Protein AF-A0A4R6Y0I7-F1 (afdb_monomer_lite)

Foldseek 3Di:
DVVLVVVLVVLVVQQQVDDDPRHRNCPDPVSVVVSVLSVVVVVLVVVLVVVCVVCVVVVHHSDCVSVVVSVVVVVVVVVVPPDDDPPDPPD

Radius of gyration: 17.29 Å; chains: 1; bounding box: 39×29×50 Å

Structure (mmCIF, N/CA/C/O backbone):
data_AF-A0A4R6Y0I7-F1
#
_entry.id   AF-A0A4R6Y0I7-F1
#
loop_
_atom_site.group_PDB
_atom_site.id
_atom_site.type_symbol
_atom_site.label_atom_id
_atom_site.label_alt_id
_atom_site.label_comp_id
_atom_site.label_asym_id
_atom_site.label_entity_id
_atom_site.label_seq_id
_atom_site.pdbx_PDB_ins_code
_atom_site.Cartn_x
_atom_site.Cartn_y
_atom_site.Cartn_z
_atom_site.occupancy
_atom_site.B_iso_or_equiv
_atom_site.auth_seq_id
_atom_site.auth_comp_id
_atom_site.auth_asym_id
_atom_site.auth_atom_id
_atom_site.pdbx_PDB_model_num
ATOM 1 N N . MET A 1 1 ? 3.308 -5.383 -8.123 1.00 63.44 1 MET A N 1
ATOM 2 C CA . MET A 1 1 ? 2.457 -4.593 -7.198 1.00 63.44 1 MET A CA 1
ATOM 3 C C . MET A 1 1 ? 1.269 -5.369 -6.614 1.00 63.44 1 MET A C 1
ATOM 5 O O . MET A 1 1 ? 0.578 -4.816 -5.777 1.00 63.44 1 MET A O 1
ATOM 9 N N . GLY A 1 2 ? 1.023 -6.641 -6.969 1.00 78.25 2 GLY A N 1
ATOM 10 C CA . GLY A 1 2 ? -0.135 -7.378 -6.427 1.00 78.25 2 GLY A CA 1
ATOM 11 C C . GLY A 1 2 ? -0.075 -7.652 -4.917 1.00 78.25 2 GLY A C 1
ATOM 12 O O . GLY A 1 2 ? -1.104 -7.642 -4.254 1.00 78.25 2 GLY A O 1
ATOM 13 N N . ALA A 1 3 ? 1.127 -7.839 -4.360 1.00 86.69 3 ALA A N 1
ATOM 14 C CA . ALA A 1 3 ? 1.299 -8.056 -2.924 1.00 86.69 3 ALA A CA 1
ATOM 15 C C . ALA A 1 3 ? 0.933 -6.817 -2.086 1.00 86.69 3 ALA A C 1
ATOM 17 O O . ALA A 1 3 ? 0.278 -6.964 -1.065 1.00 86.69 3 ALA A O 1
ATOM 18 N N . ALA A 1 4 ? 1.299 -5.608 -2.531 1.00 86.06 4 ALA A N 1
ATOM 19 C CA . ALA A 1 4 ? 1.000 -4.368 -1.808 1.00 86.06 4 ALA A CA 1
ATOM 20 C C . ALA A 1 4 ? -0.512 -4.105 -1.716 1.00 86.06 4 ALA A C 1
ATOM 22 O O . ALA A 1 4 ? -1.023 -3.846 -0.630 1.00 86.06 4 ALA A O 1
ATOM 23 N N . ASP A 1 5 ? -1.240 -4.265 -2.824 1.00 87.44 5 ASP A N 1
ATOM 24 C CA . ASP A 1 5 ? -2.700 -4.101 -2.827 1.00 87.44 5 ASP A CA 1
ATOM 25 C C . ASP A 1 5 ? -3.394 -5.158 -1.969 1.00 87.44 5 ASP A C 1
ATOM 27 O O . ASP A 1 5 ? -4.324 -4.842 -1.228 1.00 87.44 5 ASP A O 1
ATOM 31 N N . ARG A 1 6 ? -2.919 -6.408 -2.022 1.00 91.69 6 ARG A N 1
ATOM 32 C CA . ARG A 1 6 ? -3.445 -7.480 -1.174 1.00 91.69 6 ARG A CA 1
ATOM 33 C C . ARG A 1 6 ? -3.231 -7.176 0.308 1.00 91.69 6 ARG A C 1
ATOM 35 O O . ARG A 1 6 ? -4.164 -7.321 1.089 1.00 91.69 6 ARG A O 1
ATOM 42 N N . LEU A 1 7 ? -2.039 -6.716 0.684 1.00 90.19 7 LEU A N 1
ATOM 43 C CA . LEU A 1 7 ? -1.735 -6.323 2.060 1.00 90.19 7 LEU A CA 1
ATOM 44 C C . LEU A 1 7 ? -2.602 -5.143 2.516 1.00 90.19 7 LEU A C 1
ATOM 46 O O . LEU A 1 7 ? -3.099 -5.163 3.637 1.00 90.19 7 LEU A O 1
ATOM 50 N N . CYS A 1 8 ? -2.848 -4.152 1.653 1.00 90.00 8 CYS A N 1
ATOM 51 C CA . CYS A 1 8 ? -3.757 -3.047 1.969 1.00 90.00 8 CYS A CA 1
ATOM 52 C C . CYS A 1 8 ? -5.193 -3.543 2.205 1.00 90.00 8 CYS A C 1
ATOM 54 O O . CYS A 1 8 ? -5.836 -3.137 3.170 1.00 90.00 8 CYS A O 1
ATOM 56 N N . GLN A 1 9 ? -5.690 -4.458 1.368 1.00 92.12 9 GLN A N 1
ATOM 57 C CA . GLN A 1 9 ? -7.017 -5.061 1.540 1.00 92.12 9 GLN A CA 1
ATOM 58 C C . GLN A 1 9 ? -7.115 -5.894 2.824 1.00 92.12 9 GLN A C 1
ATOM 60 O O . GLN A 1 9 ? -8.102 -5.793 3.554 1.00 92.12 9 GLN A O 1
ATOM 65 N N . GLU A 1 10 ? -6.089 -6.689 3.130 1.00 94.06 10 GLU A N 1
ATOM 66 C CA . GLU A 1 10 ? -6.014 -7.467 4.368 1.00 94.06 10 GLU A CA 1
ATOM 67 C C . GLU A 1 10 ? -5.955 -6.550 5.600 1.00 94.06 10 GLU A C 1
ATOM 69 O O . GLU A 1 10 ? -6.659 -6.802 6.578 1.00 94.06 10 GLU A O 1
ATOM 74 N N . ALA A 1 11 ? -5.209 -5.443 5.537 1.00 91.88 11 ALA A N 1
ATOM 75 C CA . ALA A 1 11 ? -5.143 -4.449 6.606 1.00 91.88 11 ALA A CA 1
ATOM 76 C C . ALA A 1 11 ? -6.501 -3.773 6.859 1.00 91.88 11 ALA A C 1
ATOM 78 O O . ALA A 1 11 ? -6.913 -3.634 8.012 1.00 91.88 11 ALA A O 1
ATOM 79 N N . VAL A 1 12 ? -7.231 -3.409 5.798 1.00 92.44 12 VAL A N 1
ATOM 80 C CA . VAL A 1 12 ? -8.595 -2.865 5.906 1.00 92.44 12 VAL A CA 1
ATOM 81 C C . VAL A 1 12 ? -9.541 -3.900 6.515 1.00 92.44 12 VAL A C 1
ATOM 83 O O . VAL A 1 12 ? -10.239 -3.597 7.481 1.00 92.44 12 VAL A O 1
ATOM 86 N N . SER A 1 13 ? -9.521 -5.138 6.015 1.00 94.62 13 SER A N 1
ATOM 87 C CA . SER A 1 13 ? -10.343 -6.233 6.546 1.00 94.62 13 SER A CA 1
ATOM 88 C C . SER A 1 13 ? -10.068 -6.482 8.032 1.00 94.62 13 SER A C 1
ATOM 90 O O . SER A 1 13 ? -10.994 -6.608 8.839 1.00 94.62 13 SER A O 1
ATOM 92 N N . PHE A 1 14 ? -8.796 -6.487 8.433 1.00 93.12 14 PHE A N 1
ATOM 93 C CA . PHE A 1 14 ? -8.410 -6.607 9.834 1.00 93.12 14 PHE A CA 1
ATOM 94 C C . PHE A 1 14 ? -8.943 -5.437 10.670 1.00 93.12 14 PHE A C 1
ATOM 96 O O . PHE A 1 14 ? -9.519 -5.655 11.740 1.00 93.12 14 PHE A O 1
ATOM 103 N N . ALA A 1 15 ? -8.811 -4.206 10.169 1.00 91.56 15 ALA A N 1
ATOM 104 C CA . ALA A 1 15 ? -9.263 -3.012 10.869 1.00 91.56 15 ALA A CA 1
ATOM 105 C C . ALA A 1 15 ? -10.785 -2.967 11.078 1.00 91.56 15 ALA A C 1
ATOM 107 O O . ALA A 1 15 ? -11.250 -2.481 12.111 1.00 91.56 15 ALA A O 1
ATOM 108 N N . THR A 1 16 ? -11.561 -3.500 10.133 1.00 91.75 16 THR A N 1
ATOM 109 C CA . THR A 1 16 ? -13.023 -3.584 10.242 1.00 91.75 16 THR A CA 1
ATOM 110 C C . THR A 1 16 ? -13.472 -4.692 11.197 1.00 91.75 16 THR A C 1
ATOM 112 O O . THR A 1 16 ? -14.429 -4.516 11.949 1.00 91.75 16 THR A O 1
ATOM 115 N N . ASN A 1 17 ? -12.778 -5.833 11.206 1.00 92.44 17 ASN A N 1
ATOM 116 C CA . ASN A 1 17 ? -13.172 -6.986 12.019 1.00 92.44 17 ASN A CA 1
ATOM 117 C C . ASN A 1 17 ? -12.725 -6.873 13.485 1.00 92.44 17 ASN A C 1
ATOM 119 O O . ASN A 1 17 ? -13.397 -7.374 14.392 1.00 92.44 17 ASN A O 1
ATOM 123 N N . ARG A 1 18 ? -11.596 -6.208 13.754 1.00 92.00 18 ARG A N 1
ATOM 124 C CA . ARG A 1 18 ? -11.057 -6.064 15.110 1.00 92.00 18 ARG A CA 1
ATOM 125 C C . ARG A 1 18 ? -11.790 -4.960 15.876 1.00 92.00 18 ARG A C 1
ATOM 127 O O . ARG A 1 18 ? -11.719 -3.790 15.518 1.00 92.00 18 ARG A O 1
ATOM 134 N N . LYS A 1 19 ? -12.425 -5.324 16.996 1.00 90.06 19 LYS A N 1
ATOM 135 C CA . LYS A 1 19 ? -13.083 -4.377 17.917 1.00 90.06 19 LYS A CA 1
ATOM 136 C C . LYS A 1 19 ? -12.231 -4.087 19.151 1.00 90.06 19 LYS A C 1
ATOM 138 O O . LYS A 1 19 ? -11.792 -5.020 19.818 1.00 90.06 19 LYS A O 1
ATOM 143 N N . GLN A 1 20 ? -12.029 -2.817 19.481 1.00 87.56 20 GLN A N 1
ATOM 144 C CA . GLN A 1 20 ? -11.318 -2.355 20.673 1.00 87.56 20 GLN A CA 1
ATOM 145 C C . GLN A 1 20 ? -11.949 -1.042 21.155 1.00 87.56 20 GLN A C 1
ATOM 147 O O . GLN A 1 20 ? -12.509 -0.298 20.359 1.00 87.56 20 GLN A O 1
ATOM 152 N N . PHE A 1 21 ? -11.924 -0.764 22.462 1.00 85.94 21 PHE A N 1
ATOM 153 C CA . PHE A 1 21 ? -12.574 0.436 23.023 1.00 85.94 21 PHE A CA 1
ATOM 154 C C . PHE A 1 21 ? -14.066 0.565 22.646 1.00 85.94 21 PHE A C 1
ATOM 156 O O . PHE A 1 21 ? -14.574 1.660 22.422 1.00 85.94 21 PHE A O 1
ATOM 163 N N . GLY A 1 22 ? -14.760 -0.575 22.541 1.00 89.12 22 GLY A N 1
ATOM 164 C CA . GLY A 1 22 ? -16.191 -0.638 22.227 1.00 89.12 22 GLY A CA 1
ATOM 165 C C . GLY A 1 22 ? -16.558 -0.489 20.746 1.00 89.12 22 GLY A C 1
ATOM 166 O O . GLY A 1 22 ? -17.734 -0.622 20.424 1.00 89.12 22 GLY A O 1
ATOM 167 N N . LYS A 1 23 ? -15.594 -0.275 19.838 1.00 88.56 23 LYS A N 1
ATOM 168 C CA . LYS A 1 23 ? -15.850 -0.075 18.400 1.00 88.56 23 LYS A CA 1
ATOM 169 C C . LYS A 1 23 ? -14.797 -0.734 17.496 1.00 88.56 23 LYS A C 1
ATOM 171 O O . LYS A 1 23 ? -13.737 -1.128 17.982 1.00 88.56 23 LYS A O 1
ATOM 176 N N . PRO A 1 24 ? -15.069 -0.936 16.198 1.00 92.12 24 PRO A N 1
ATOM 177 C CA . PRO A 1 24 ? -14.056 -1.331 15.223 1.00 92.12 24 PRO A CA 1
ATOM 178 C C . PRO A 1 24 ? -12.862 -0.374 15.212 1.00 92.12 24 PRO A C 1
ATOM 180 O O . PRO A 1 24 ? -13.031 0.845 15.297 1.00 92.12 24 PRO A O 1
ATOM 183 N N . ILE A 1 25 ? -11.647 -0.907 15.064 1.00 91.81 25 ILE A N 1
ATOM 184 C CA . ILE A 1 25 ? -10.449 -0.058 15.050 1.00 91.81 25 ILE A CA 1
ATOM 185 C C . ILE A 1 25 ? -10.374 0.834 13.801 1.00 91.81 25 ILE A C 1
ATOM 187 O O . ILE A 1 25 ? -9.722 1.876 13.832 1.00 91.81 25 ILE A O 1
ATOM 191 N N . SER A 1 26 ? -11.107 0.480 12.740 1.00 89.81 26 SER A N 1
ATOM 192 C CA . SER A 1 26 ? -11.296 1.301 11.539 1.00 89.81 26 SER A CA 1
ATOM 193 C C . SER A 1 26 ? -11.988 2.647 11.795 1.00 89.81 26 SER A C 1
ATOM 195 O O . SER A 1 26 ? -11.954 3.512 10.927 1.00 89.81 26 SER A O 1
ATOM 197 N N . GLU A 1 27 ? -12.619 2.854 12.955 1.00 89.25 27 GLU A N 1
ATOM 198 C CA . GLU A 1 27 ? -13.266 4.125 13.323 1.00 89.25 27 GLU A CA 1
ATOM 199 C C . GLU A 1 27 ? -12.333 5.103 14.057 1.00 89.25 27 GLU A C 1
ATOM 201 O O . GLU A 1 27 ? -12.740 6.203 14.443 1.00 89.25 27 GLU A O 1
ATOM 206 N N . HIS A 1 28 ? -11.085 4.712 14.317 1.00 91.31 28 HIS A N 1
ATOM 207 C CA . HIS A 1 28 ? -10.095 5.612 14.898 1.00 91.31 28 HIS A CA 1
ATOM 208 C C . HIS A 1 28 ? -9.408 6.420 13.792 1.00 91.31 28 HIS A C 1
ATOM 210 O O . HIS A 1 28 ? -8.824 5.850 12.875 1.00 91.31 28 HIS A O 1
ATOM 216 N N . GLN A 1 29 ? -9.417 7.751 13.920 1.00 90.38 29 GLN A N 1
ATOM 217 C CA . GLN A 1 29 ? -8.861 8.686 12.928 1.00 90.38 29 GLN A CA 1
ATOM 218 C C . GLN A 1 29 ? -7.405 8.377 12.549 1.00 90.38 29 GLN A C 1
ATOM 220 O O . GLN A 1 29 ? -7.041 8.430 11.381 1.00 90.38 29 GLN A O 1
ATOM 225 N N . LEU A 1 30 ? -6.579 7.978 13.522 1.00 90.75 30 LEU A N 1
ATOM 226 C CA . LEU A 1 30 ? -5.183 7.610 13.268 1.00 90.75 30 LEU A CA 1
ATOM 227 C C . LEU A 1 30 ? -5.061 6.346 12.405 1.00 90.75 30 LEU A C 1
ATOM 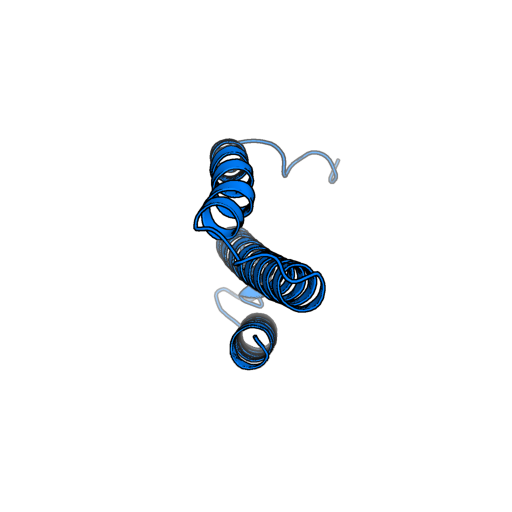229 O O . LEU A 1 30 ? -4.204 6.285 11.533 1.00 90.75 30 LEU A O 1
ATOM 233 N N . ILE A 1 31 ? -5.943 5.363 12.602 1.00 89.19 31 ILE A N 1
ATOM 234 C CA . ILE A 1 31 ? -5.964 4.139 11.790 1.00 89.19 31 ILE A CA 1
ATOM 235 C C . ILE A 1 31 ? -6.440 4.454 10.371 1.00 89.19 31 ILE A C 1
ATOM 237 O O . ILE A 1 31 ? -5.863 3.957 9.409 1.00 89.19 31 ILE A O 1
ATOM 241 N N . GLN A 1 32 ? -7.447 5.319 10.228 1.00 90.38 32 GLN A N 1
ATOM 242 C CA . GLN A 1 32 ? -7.920 5.776 8.920 1.00 90.38 32 GLN A CA 1
ATOM 243 C C . GLN A 1 32 ? -6.822 6.508 8.146 1.00 90.38 32 GLN A C 1
ATOM 245 O O . GLN A 1 32 ? -6.614 6.202 6.976 1.00 90.38 32 GLN A O 1
ATOM 250 N N . ALA A 1 33 ? -6.085 7.407 8.805 1.00 91.00 33 ALA A N 1
ATOM 251 C CA . ALA A 1 33 ? -4.953 8.107 8.203 1.00 91.00 33 ALA A CA 1
ATOM 252 C C . ALA A 1 33 ? -3.866 7.127 7.735 1.00 91.00 33 ALA A C 1
ATOM 254 O O . ALA A 1 33 ? -3.459 7.166 6.579 1.00 91.00 33 ALA A O 1
ATOM 255 N N . MET A 1 34 ? -3.470 6.174 8.584 1.00 90.81 34 MET A N 1
ATOM 256 C CA . MET A 1 34 ? -2.461 5.170 8.225 1.00 90.81 34 MET A CA 1
ATOM 257 C C . MET A 1 34 ? -2.887 4.285 7.042 1.00 90.81 34 MET A C 1
ATOM 259 O O . MET A 1 34 ? -2.070 3.977 6.172 1.00 90.81 34 MET A O 1
ATOM 263 N N . LEU A 1 35 ? -4.157 3.864 6.997 1.00 89.75 35 LEU A N 1
ATOM 264 C CA . LEU A 1 35 ? -4.696 3.070 5.888 1.00 89.75 35 LEU A CA 1
ATOM 265 C C . LEU A 1 35 ? -4.790 3.893 4.595 1.00 89.75 35 LEU A C 1
ATOM 267 O O . LEU A 1 35 ? -4.482 3.372 3.523 1.00 89.75 35 LEU A O 1
ATOM 271 N N . ALA A 1 36 ? -5.182 5.166 4.693 1.00 88.50 36 ALA A N 1
ATOM 272 C CA . ALA A 1 36 ? -5.243 6.082 3.557 1.00 88.50 36 ALA A CA 1
ATOM 273 C C . ALA A 1 36 ? -3.851 6.339 2.961 1.00 88.50 36 ALA A C 1
ATOM 275 O O . ALA A 1 36 ? -3.684 6.266 1.742 1.00 88.50 36 ALA A O 1
ATOM 276 N N . ASP A 1 37 ? -2.848 6.559 3.811 1.00 87.31 37 ASP A N 1
ATOM 277 C CA . ASP A 1 37 ? -1.458 6.734 3.391 1.00 87.31 37 ASP A CA 1
ATOM 278 C C . ASP A 1 37 ? -0.938 5.464 2.702 1.00 87.31 37 ASP A C 1
ATOM 280 O O . ASP A 1 37 ? -0.448 5.524 1.574 1.00 87.31 37 ASP A O 1
ATOM 284 N N . SER A 1 38 ? -1.162 4.294 3.309 1.00 88.81 38 SER A N 1
ATOM 285 C CA . SER A 1 38 ? -0.740 3.002 2.743 1.00 88.81 38 SER A CA 1
ATOM 286 C C . SER A 1 38 ? -1.364 2.731 1.366 1.00 88.81 38 SER A C 1
ATOM 288 O O . SER A 1 38 ? -0.677 2.306 0.435 1.00 88.81 38 SER A O 1
ATOM 290 N N . GLY A 1 39 ? -2.664 3.006 1.205 1.00 89.56 39 GLY A N 1
ATOM 291 C CA . GLY A 1 39 ? -3.347 2.865 -0.085 1.00 89.56 39 GLY A CA 1
ATOM 292 C C . GLY A 1 39 ? -2.828 3.847 -1.139 1.00 89.56 39 GLY A C 1
ATOM 293 O O . GLY A 1 39 ? -2.668 3.488 -2.308 1.00 89.56 39 GLY A O 1
ATOM 294 N N . THR A 1 40 ? -2.507 5.070 -0.721 1.00 89.31 40 THR A N 1
ATOM 295 C CA . THR A 1 40 ? -1.940 6.101 -1.594 1.00 89.31 40 THR A CA 1
ATOM 296 C C . THR A 1 40 ? -0.548 5.702 -2.092 1.00 89.31 40 THR A C 1
ATOM 298 O O . THR A 1 40 ? -0.265 5.812 -3.288 1.00 89.31 40 THR A O 1
ATOM 301 N N . GLU A 1 41 ? 0.308 5.174 -1.215 1.00 85.25 41 GLU A N 1
ATOM 302 C CA . GLU A 1 41 ? 1.639 4.677 -1.581 1.00 85.25 41 GLU A CA 1
ATOM 303 C C . GLU A 1 41 ? 1.572 3.480 -2.538 1.00 85.25 41 GLU A C 1
ATOM 305 O O . GLU A 1 41 ? 2.319 3.426 -3.521 1.00 85.25 41 GLU A O 1
ATOM 310 N N . ALA A 1 42 ? 0.649 2.541 -2.306 1.00 88.81 42 ALA A N 1
ATOM 311 C CA . ALA A 1 42 ? 0.445 1.396 -3.191 1.00 88.81 42 ALA A CA 1
ATOM 312 C C . ALA A 1 42 ? 0.013 1.833 -4.605 1.00 88.81 42 ALA A C 1
ATOM 314 O O . ALA A 1 42 ? 0.569 1.362 -5.608 1.00 88.81 42 ALA A O 1
ATOM 315 N N . PHE A 1 43 ? -0.918 2.789 -4.694 1.00 87.38 43 PHE A N 1
ATOM 316 C CA . PHE A 1 43 ? -1.349 3.374 -5.964 1.00 87.38 43 PHE A CA 1
ATOM 317 C C . PHE A 1 43 ? -0.202 4.096 -6.682 1.00 87.38 43 PHE A C 1
ATOM 319 O O . PHE A 1 43 ? 0.028 3.867 -7.872 1.00 87.38 43 PHE A O 1
ATOM 326 N N . ALA A 1 44 ? 0.560 4.917 -5.955 1.00 86.19 44 ALA A N 1
ATOM 327 C CA . ALA A 1 44 ? 1.721 5.617 -6.491 1.00 86.19 44 ALA A CA 1
ATOM 328 C C . ALA A 1 44 ? 2.762 4.643 -7.049 1.00 86.19 44 ALA A C 1
ATOM 330 O O . ALA A 1 44 ? 3.234 4.806 -8.176 1.00 86.19 44 ALA A O 1
ATOM 331 N N . GLY A 1 45 ? 3.066 3.589 -6.287 1.00 86.19 45 GLY A N 1
ATOM 332 C CA . GLY A 1 45 ? 3.908 2.479 -6.709 1.00 86.19 45 GLY A CA 1
ATOM 333 C C . GLY A 1 45 ? 3.465 1.914 -8.055 1.00 86.19 45 GLY A C 1
ATOM 334 O O . GLY A 1 45 ? 4.250 1.849 -9.006 1.00 86.19 45 GLY A O 1
ATOM 335 N N . ARG A 1 46 ? 2.193 1.519 -8.148 1.00 87.19 46 ARG A N 1
ATOM 336 C CA . ARG A 1 46 ? 1.605 0.943 -9.362 1.00 87.19 46 ARG A CA 1
ATOM 337 C C . ARG A 1 46 ? 1.717 1.885 -10.558 1.00 87.19 46 ARG A C 1
ATOM 339 O O . ARG A 1 46 ? 2.131 1.431 -11.622 1.00 87.19 46 ARG A O 1
ATOM 346 N N . ALA A 1 47 ? 1.410 3.167 -10.377 1.00 87.25 47 ALA A N 1
ATOM 347 C CA . ALA A 1 47 ? 1.521 4.167 -11.434 1.00 87.25 47 ALA A CA 1
ATOM 348 C C . ALA A 1 47 ? 2.963 4.301 -11.953 1.00 87.25 47 ALA A C 1
ATOM 350 O O . ALA A 1 47 ? 3.181 4.301 -13.161 1.00 87.25 47 ALA A O 1
ATOM 351 N N . MET A 1 48 ? 3.958 4.323 -11.061 1.00 84.62 48 MET A N 1
ATOM 352 C CA . MET A 1 48 ? 5.367 4.410 -11.466 1.00 84.62 48 MET A CA 1
ATOM 353 C C . MET A 1 48 ? 5.844 3.188 -12.250 1.00 84.62 48 MET A C 1
ATOM 355 O O . MET A 1 48 ? 6.615 3.335 -13.193 1.00 84.62 48 MET A O 1
ATOM 359 N N . VAL A 1 49 ? 5.405 1.985 -11.870 1.00 86.44 49 VAL A N 1
ATOM 360 C CA . VAL A 1 49 ? 5.770 0.758 -12.595 1.00 86.44 49 VAL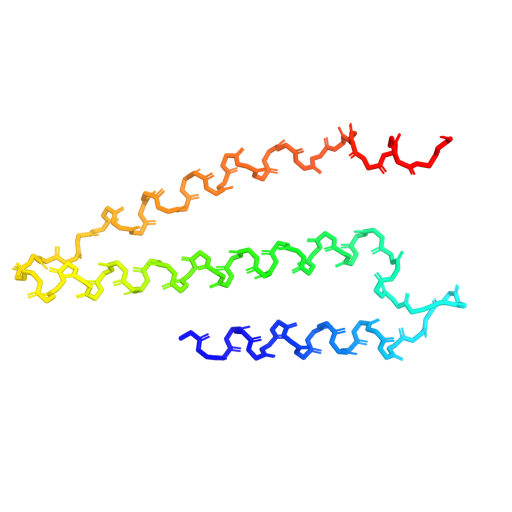 A CA 1
ATOM 361 C C 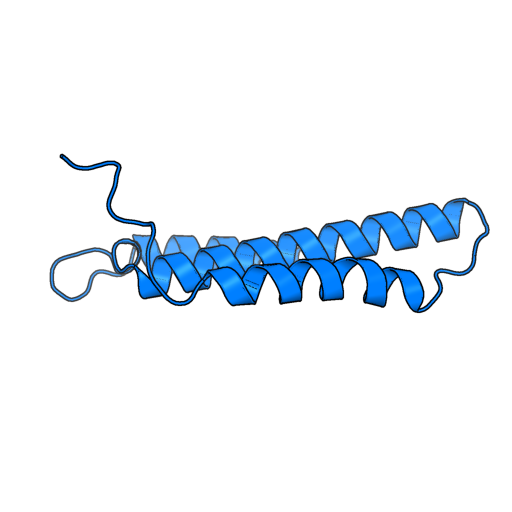. VAL A 1 49 ? 5.150 0.744 -13.988 1.00 86.44 49 VAL A C 1
ATOM 363 O O . VAL A 1 49 ? 5.829 0.378 -14.942 1.00 86.44 49 VAL A O 1
ATOM 366 N N . LEU A 1 50 ? 3.887 1.158 -14.112 1.00 88.25 50 LEU A N 1
ATOM 367 C CA . LEU A 1 50 ? 3.214 1.243 -15.408 1.00 88.25 50 LEU A CA 1
ATOM 368 C C . LEU A 1 50 ? 3.871 2.284 -16.316 1.00 88.25 50 LEU A C 1
ATOM 370 O O . LEU A 1 50 ? 4.107 1.997 -17.484 1.00 88.25 50 LEU A O 1
ATOM 374 N N . GLU A 1 51 ? 4.227 3.451 -15.781 1.00 85.69 51 GLU A N 1
ATOM 375 C CA . GLU A 1 51 ? 4.912 4.472 -16.574 1.00 85.69 51 GLU A CA 1
ATOM 376 C C . GLU A 1 51 ? 6.320 4.024 -16.983 1.00 85.69 51 GLU A C 1
ATOM 378 O O . GLU A 1 51 ? 6.723 4.219 -18.126 1.00 85.69 51 GLU A O 1
ATOM 383 N N . ALA A 1 52 ? 7.056 3.350 -16.094 1.00 84.62 52 ALA A N 1
ATOM 384 C CA . ALA A 1 52 ? 8.354 2.779 -16.443 1.00 84.62 52 ALA A CA 1
ATOM 385 C C . ALA A 1 52 ? 8.244 1.708 -17.543 1.00 84.62 52 ALA A C 1
ATOM 387 O O . ALA A 1 52 ? 9.101 1.665 -18.424 1.00 84.62 52 ALA A O 1
ATOM 388 N N . ALA A 1 53 ? 7.201 0.871 -17.507 1.00 86.88 53 ALA A N 1
ATOM 389 C CA . ALA A 1 53 ? 6.933 -0.116 -18.551 1.00 86.88 53 ALA A CA 1
ATOM 390 C C . ALA A 1 53 ? 6.605 0.562 -19.889 1.00 86.88 53 ALA A C 1
ATOM 392 O O . ALA A 1 53 ? 7.220 0.232 -20.895 1.00 86.88 53 ALA A O 1
ATOM 393 N N . ARG A 1 54 ? 5.737 1.582 -19.882 1.00 86.00 54 ARG A N 1
ATOM 394 C CA . ARG A 1 54 ? 5.397 2.364 -21.080 1.00 86.00 54 ARG A CA 1
ATOM 395 C C . ARG A 1 54 ? 6.632 2.990 -21.726 1.00 86.00 54 ARG A C 1
ATOM 397 O O . ARG A 1 54 ? 6.814 2.895 -22.931 1.00 86.00 54 ARG A O 1
ATOM 404 N N . MET A 1 55 ? 7.506 3.595 -20.921 1.00 84.12 55 MET A N 1
ATOM 405 C CA . MET A 1 55 ? 8.754 4.176 -21.421 1.00 84.12 55 MET A CA 1
ATOM 406 C C . MET A 1 55 ? 9.682 3.124 -22.030 1.00 84.12 55 MET A C 1
ATOM 408 O O . MET A 1 55 ? 10.318 3.397 -23.045 1.00 84.12 55 MET A O 1
ATOM 412 N N . PHE A 1 56 ? 9.760 1.940 -21.417 1.00 83.56 56 PHE A N 1
ATOM 413 C CA . PHE A 1 56 ? 10.547 0.832 -21.946 1.00 83.56 56 PHE A CA 1
ATOM 414 C C . PHE A 1 56 ? 10.005 0.348 -23.297 1.00 83.56 56 PHE A C 1
ATOM 416 O O . PHE A 1 56 ? 10.788 0.162 -24.228 1.00 83.56 56 PHE A O 1
ATOM 423 N N . ASP A 1 57 ? 8.683 0.211 -23.419 1.00 88.12 57 ASP A N 1
ATOM 424 C CA . ASP A 1 57 ? 8.014 -0.175 -24.666 1.00 88.12 57 ASP A CA 1
ATOM 425 C C . ASP A 1 57 ? 8.220 0.872 -25.778 1.00 88.12 57 ASP A C 1
ATOM 427 O O . ASP A 1 57 ? 8.433 0.513 -26.935 1.00 88.12 57 ASP A O 1
ATOM 431 N N . ASP A 1 58 ? 8.269 2.161 -25.421 1.00 88.69 58 ASP A N 1
ATOM 432 C CA . ASP A 1 58 ? 8.594 3.276 -26.326 1.00 88.69 58 ASP A CA 1
ATOM 433 C C . ASP A 1 58 ? 10.097 3.332 -26.710 1.00 88.69 58 ASP A C 1
ATOM 435 O O . ASP A 1 58 ? 10.543 4.248 -27.407 1.00 88.69 58 ASP A O 1
ATOM 439 N N . GLY A 1 59 ? 10.911 2.366 -26.261 1.00 81.75 59 GLY A N 1
ATOM 440 C CA . GLY A 1 59 ? 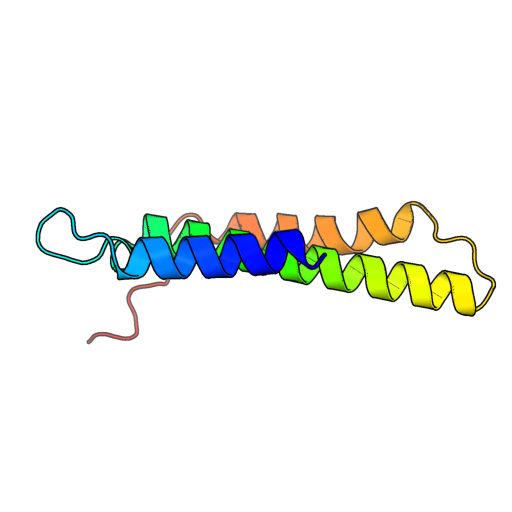12.348 2.277 -26.542 1.00 81.75 59 GLY A CA 1
ATOM 441 C C . GLY A 1 59 ? 13.215 3.230 -25.712 1.00 81.75 59 GLY A C 1
ATOM 442 O O . GLY A 1 59 ? 14.426 3.323 -25.934 1.00 81.75 59 GLY A O 1
ATOM 443 N N . ALA A 1 60 ? 12.627 3.936 -24.744 1.00 75.94 60 ALA A N 1
ATOM 444 C CA . ALA A 1 60 ? 13.347 4.800 -23.822 1.00 75.94 60 ALA A CA 1
ATOM 445 C C . ALA A 1 60 ? 13.857 4.001 -22.614 1.00 75.94 60 ALA A C 1
ATOM 447 O O . ALA A 1 60 ? 13.171 3.152 -22.048 1.00 75.94 60 ALA A O 1
ATOM 448 N N . VAL A 1 61 ? 15.071 4.307 -22.151 1.00 72.44 61 VAL A N 1
ATOM 449 C CA . VAL A 1 61 ? 15.578 3.724 -20.902 1.00 72.44 61 VAL A CA 1
ATOM 450 C C . VAL A 1 61 ? 14.821 4.383 -19.743 1.00 72.44 61 VAL A C 1
ATOM 452 O O . VAL A 1 61 ? 14.903 5.612 -19.619 1.00 72.44 61 VAL A O 1
ATOM 455 N N . PRO A 1 62 ? 14.098 3.635 -18.884 1.00 64.81 62 PRO A N 1
ATOM 456 C CA . PRO A 1 62 ? 13.412 4.218 -17.737 1.00 64.81 62 PRO A CA 1
ATOM 457 C C . PRO A 1 62 ? 14.455 4.845 -16.808 1.00 64.81 62 PRO A C 1
ATOM 459 O O . PRO A 1 62 ? 15.176 4.178 -16.066 1.00 64.81 62 PRO A O 1
ATOM 462 N N . SER A 1 63 ? 14.597 6.163 -16.913 1.00 65.00 63 SER A N 1
ATOM 463 C CA . SER A 1 63 ? 15.605 6.910 -16.176 1.00 65.00 63 SER A CA 1
ATOM 464 C C . SER A 1 63 ? 15.181 7.066 -14.715 1.00 65.00 63 SER A C 1
ATOM 466 O O . SER A 1 63 ? 13.995 7.066 -14.375 1.00 65.00 63 SER A O 1
ATOM 468 N N . ARG A 1 64 ? 16.157 7.288 -13.824 1.00 58.84 64 ARG A N 1
ATOM 469 C CA . ARG A 1 64 ? 15.953 7.577 -12.387 1.00 58.84 64 ARG A CA 1
ATOM 470 C C . ARG A 1 64 ? 14.960 8.729 -12.123 1.00 58.84 64 ARG A C 1
ATOM 472 O O . ARG A 1 64 ? 14.539 8.914 -10.984 1.00 58.84 64 ARG A O 1
ATOM 479 N N . ALA A 1 65 ? 14.581 9.495 -13.150 1.00 56.53 65 ALA A N 1
ATOM 480 C CA . ALA A 1 65 ? 13.561 10.532 -13.096 1.00 56.53 65 ALA A CA 1
ATOM 481 C C . ALA A 1 65 ? 12.143 9.995 -12.828 1.00 56.53 65 ALA A C 1
ATOM 483 O O . ALA A 1 65 ? 11.425 10.647 -12.077 1.00 56.53 65 ALA A O 1
ATOM 484 N N . VAL A 1 66 ? 11.760 8.807 -13.318 1.00 63.06 66 VAL A N 1
ATOM 485 C CA . VAL A 1 66 ? 10.412 8.236 -13.069 1.00 63.06 66 VAL A CA 1
ATOM 486 C C . VAL A 1 66 ? 10.187 8.008 -11.570 1.00 63.06 66 VAL A C 1
ATOM 488 O O . VAL A 1 66 ? 9.161 8.390 -11.014 1.00 63.06 66 VAL A O 1
ATOM 491 N N . LEU A 1 67 ? 11.217 7.505 -10.881 1.00 59.41 67 LEU A N 1
ATOM 492 C CA . LEU A 1 67 ? 11.232 7.347 -9.423 1.00 59.41 67 LEU A CA 1
ATOM 493 C C . LEU A 1 67 ? 11.281 8.686 -8.669 1.00 59.41 67 LEU A C 1
ATOM 495 O O . LEU A 1 67 ? 10.957 8.742 -7.491 1.00 59.41 67 LEU A O 1
ATOM 499 N N . LYS A 1 68 ? 11.721 9.776 -9.303 1.00 53.38 68 LYS A N 1
ATOM 500 C CA . LYS A 1 68 ? 11.886 11.082 -8.644 1.00 53.38 68 LYS A CA 1
ATOM 501 C C . LYS A 1 68 ? 10.667 11.990 -8.817 1.00 53.38 68 LYS A C 1
ATOM 503 O O . LYS A 1 68 ? 10.403 12.793 -7.926 1.00 53.38 68 LYS A O 1
ATOM 508 N N . PHE A 1 69 ? 9.961 11.865 -9.942 1.00 54.09 69 PHE A N 1
ATOM 509 C CA . PHE A 1 69 ? 8.803 12.688 -10.294 1.00 54.09 69 PHE A CA 1
ATOM 510 C C . PHE A 1 69 ? 7.576 12.300 -9.455 1.00 54.09 69 PHE A C 1
ATOM 512 O O . PHE A 1 69 ? 6.955 13.163 -8.848 1.00 54.09 69 PHE A O 1
ATOM 519 N N . GLY A 1 70 ? 7.308 10.996 -9.296 1.00 56.44 70 GLY A N 1
ATOM 520 C CA . GLY A 1 70 ? 6.177 10.514 -8.491 1.00 56.44 70 GLY A CA 1
ATOM 521 C C . GLY A 1 70 ? 6.307 10.790 -6.986 1.00 56.44 70 GLY A C 1
ATOM 522 O O . GLY A 1 70 ? 5.354 11.233 -6.354 1.00 56.44 70 GLY A O 1
ATOM 523 N N . TRP A 1 71 ? 7.488 10.584 -6.394 1.00 51.81 71 TRP A N 1
ATOM 524 C CA . TRP A 1 71 ? 7.651 10.650 -4.931 1.00 51.81 71 TRP A CA 1
ATOM 525 C C . TRP A 1 71 ? 7.767 12.071 -4.359 1.00 51.81 71 TRP A C 1
ATOM 527 O O . TRP A 1 71 ? 7.320 12.302 -3.236 1.00 51.81 71 TRP A O 1
ATOM 537 N N . ARG A 1 72 ? 8.328 13.042 -5.100 1.00 53.47 72 ARG A N 1
ATOM 538 C CA . ARG A 1 72 ? 8.432 14.439 -4.620 1.00 53.47 72 ARG A CA 1
ATOM 539 C C . ARG A 1 72 ? 7.069 15.109 -4.489 1.00 53.47 72 ARG A C 1
ATOM 541 O O . ARG A 1 72 ? 6.810 15.761 -3.479 1.00 53.47 72 ARG A O 1
ATOM 548 N N . ASP A 1 73 ? 6.195 14.896 -5.466 1.00 58.25 73 ASP A N 1
ATOM 549 C CA . ASP A 1 73 ? 4.843 15.460 -5.463 1.00 58.25 73 ASP A CA 1
ATOM 550 C C . ASP A 1 73 ? 3.920 14.766 -4.448 1.00 58.25 73 ASP A C 1
ATOM 552 O O . ASP A 1 73 ? 2.907 15.326 -4.025 1.00 58.25 73 ASP A O 1
ATOM 556 N N . LEU A 1 74 ? 4.261 13.546 -4.026 1.00 56.16 74 LEU A N 1
ATOM 557 C CA . LEU A 1 74 ? 3.602 12.843 -2.924 1.00 56.16 74 LEU A CA 1
ATOM 558 C C . LEU A 1 74 ? 4.086 13.329 -1.552 1.00 56.16 74 LEU A C 1
ATOM 560 O O . LEU A 1 74 ? 3.263 13.658 -0.701 1.00 56.16 74 LEU A O 1
ATOM 564 N N . GLN A 1 75 ? 5.396 13.501 -1.350 1.00 55.53 75 GLN A N 1
ATOM 565 C CA . GLN A 1 75 ? 5.940 14.039 -0.094 1.00 55.53 75 GLN A CA 1
ATOM 566 C C . GLN A 1 75 ? 5.507 15.482 0.187 1.00 55.53 75 GLN A C 1
ATOM 568 O O . GLN A 1 75 ? 5.273 15.833 1.344 1.00 55.53 75 GLN A O 1
ATOM 573 N N . HIS A 1 76 ? 5.333 16.316 -0.844 1.00 51.97 76 HIS A N 1
ATOM 574 C CA . HIS A 1 76 ? 4.796 17.667 -0.655 1.00 51.97 76 HIS A CA 1
ATOM 575 C C . HIS A 1 76 ? 3.345 17.669 -0.141 1.00 51.97 76 HIS A C 1
ATOM 577 O O . HIS A 1 76 ? 2.971 18.577 0.602 1.00 51.97 76 HIS A O 1
ATOM 583 N N . ARG A 1 77 ? 2.554 16.631 -0.455 1.00 47.38 77 ARG A N 1
ATOM 584 C CA . ARG A 1 77 ? 1.190 16.441 0.067 1.00 47.38 77 ARG A CA 1
ATOM 585 C C . ARG A 1 77 ? 1.141 15.838 1.476 1.00 47.38 77 ARG A C 1
ATOM 587 O O . ARG A 1 77 ? 0.182 16.093 2.187 1.00 47.38 77 ARG A O 1
ATOM 594 N N . HIS A 1 78 ? 2.181 15.154 1.955 1.00 49.91 78 HIS A N 1
ATOM 595 C CA . HIS A 1 78 ? 2.227 14.712 3.360 1.00 49.91 78 HIS A CA 1
ATOM 596 C C . HIS A 1 7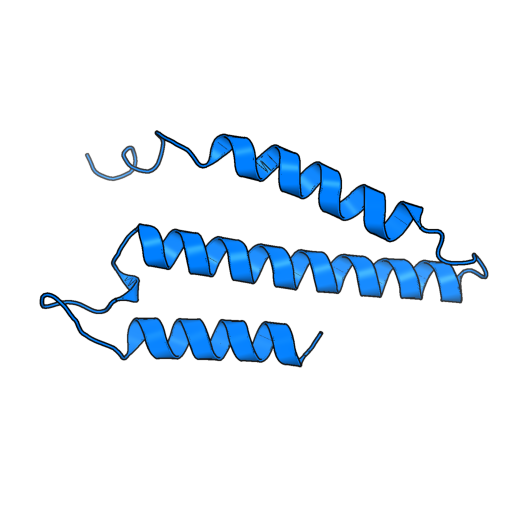8 ? 2.432 15.859 4.369 1.00 49.91 78 HIS A C 1
ATOM 598 O O . HIS A 1 78 ? 2.166 15.684 5.557 1.00 49.91 78 HIS A O 1
ATOM 604 N N . ARG A 1 79 ? 2.845 17.062 3.934 1.00 38.00 79 ARG A N 1
ATOM 605 C CA . ARG A 1 79 ? 3.005 18.224 4.834 1.00 38.00 79 ARG A CA 1
ATOM 606 C C . ARG A 1 79 ? 1.685 18.927 5.189 1.00 38.00 79 ARG A C 1
ATOM 608 O O . ARG A 1 79 ? 1.657 19.701 6.137 1.00 38.00 79 ARG A O 1
ATOM 615 N N . ILE A 1 80 ? 0.599 18.646 4.470 1.00 41.16 80 ILE A N 1
ATOM 616 C CA . ILE A 1 80 ? -0.742 19.208 4.729 1.00 41.16 80 ILE A CA 1
ATOM 617 C C . ILE A 1 80 ? -1.618 18.299 5.614 1.00 41.16 80 ILE A C 1
ATOM 619 O O . ILE A 1 80 ? -2.772 18.622 5.865 1.00 41.16 80 ILE A O 1
ATOM 623 N N . GLY A 1 81 ? -1.073 17.193 6.136 1.00 39.59 81 GLY A N 1
ATOM 624 C CA . GLY A 1 81 ? -1.788 16.249 7.007 1.00 39.59 81 GLY A CA 1
ATOM 625 C C . GLY A 1 81 ? -1.620 16.465 8.519 1.00 39.59 81 GLY A C 1
ATOM 626 O O . GLY A 1 81 ? -2.210 15.723 9.299 1.00 39.59 81 GLY A O 1
ATOM 627 N N . SER A 1 82 ? -0.842 17.456 8.974 1.00 39.22 82 SER A N 1
ATOM 628 C CA . SER A 1 82 ? -0.704 17.766 10.407 1.00 39.22 82 SER A CA 1
ATOM 629 C C . SER A 1 82 ? -1.567 18.969 10.799 1.00 39.22 82 SER A C 1
ATOM 631 O O . SER A 1 82 ? -1.075 20.089 10.917 1.00 39.22 82 SER A O 1
ATOM 633 N N . GLY A 1 83 ? -2.856 18.722 11.028 1.00 35.72 83 GLY A N 1
ATOM 634 C CA . GLY A 1 83 ? -3.728 19.636 11.768 1.00 35.72 83 GLY A CA 1
ATOM 635 C C . GLY A 1 83 ? -4.688 20.459 10.911 1.00 35.72 83 GLY A C 1
ATOM 636 O O . GLY A 1 83 ? -4.348 21.543 10.456 1.00 35.72 83 GLY A O 1
ATOM 637 N N . GLY A 1 84 ? -5.937 19.992 10.827 1.00 37.19 84 GLY A N 1
ATOM 638 C CA . GLY A 1 84 ? -7.075 20.911 10.812 1.00 37.19 84 GLY A CA 1
ATOM 639 C C . GLY A 1 84 ? -7.967 20.944 9.576 1.00 37.19 84 GLY A C 1
ATOM 640 O O . GLY A 1 84 ? -8.245 22.038 9.120 1.00 37.19 84 GLY A O 1
ATOM 641 N N . GLU A 1 85 ? -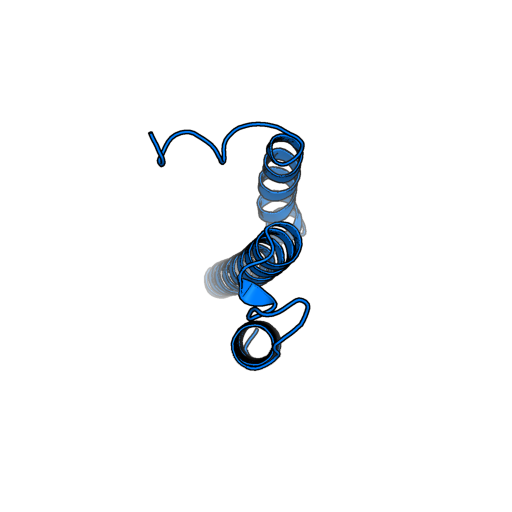8.514 19.823 9.084 1.00 37.72 85 GLU A N 1
ATOM 642 C CA . GLU A 1 85 ? -9.750 19.903 8.270 1.00 37.72 85 GLU A CA 1
ATOM 643 C C . GLU A 1 85 ? -10.537 18.581 8.163 1.00 37.72 85 GLU A C 1
ATOM 645 O O . GLU A 1 85 ? -10.927 18.160 7.084 1.00 37.72 85 GLU A O 1
ATOM 650 N N . VAL A 1 86 ? -10.803 17.904 9.288 1.00 46.22 86 VAL A N 1
ATOM 651 C CA . VAL A 1 86 ? -11.755 16.759 9.314 1.00 46.22 86 VAL A CA 1
ATOM 652 C C . VAL A 1 86 ? -13.086 17.136 9.986 1.00 46.22 86 VAL A C 1
ATOM 654 O O . VAL A 1 86 ? -14.019 16.344 10.020 1.00 46.22 86 VAL A O 1
ATOM 657 N N . ASN A 1 87 ? -13.231 18.371 10.484 1.00 37.16 87 ASN A N 1
ATOM 658 C CA . ASN A 1 87 ? -14.409 18.796 11.247 1.00 37.16 87 ASN A CA 1
ATOM 659 C C . ASN A 1 87 ? -15.208 19.913 10.554 1.00 37.16 87 ASN A C 1
ATOM 661 O O . ASN A 1 87 ? -15.355 21.005 11.098 1.00 37.16 87 ASN A O 1
ATOM 665 N N . ARG A 1 88 ? -15.691 19.671 9.327 1.00 36.50 88 ARG A N 1
ATOM 666 C CA . ARG A 1 88 ? -16.668 20.575 8.687 1.00 36.50 88 ARG A CA 1
ATOM 667 C C . ARG A 1 88 ? -17.823 19.887 7.943 1.00 36.50 88 ARG A C 1
ATOM 669 O O . ARG A 1 88 ? -18.534 20.554 7.206 1.00 36.50 88 ARG A O 1
ATOM 676 N N . VAL A 1 89 ? -18.043 18.585 8.160 1.00 45.44 89 VAL A N 1
ATOM 677 C CA . VAL A 1 89 ? -19.198 17.846 7.589 1.00 45.44 89 VAL A CA 1
ATOM 678 C C . VAL A 1 89 ? -20.124 17.262 8.675 1.00 45.44 89 VAL A C 1
ATOM 680 O O . VAL A 1 89 ? -21.043 16.510 8.383 1.00 45.44 89 VAL A O 1
ATOM 683 N N . LEU A 1 90 ? -19.947 17.650 9.941 1.00 41.84 90 LEU A N 1
ATOM 684 C CA . LEU A 1 90 ? -20.954 17.430 10.984 1.00 41.84 90 LEU A CA 1
ATOM 685 C C . LEU A 1 90 ? -21.164 18.713 11.799 1.00 41.84 90 LEU A C 1
ATOM 687 O O . LEU A 1 90 ? -20.519 18.925 12.824 1.00 41.84 90 LEU A O 1
ATOM 691 N N . CYS A 1 91 ? -22.057 19.567 11.305 1.00 32.03 91 CYS A N 1
ATOM 692 C CA . CYS A 1 91 ? -22.900 20.479 12.077 1.00 32.03 91 CYS A CA 1
ATOM 693 C C . CYS A 1 91 ? -24.163 20.729 11.248 1.00 32.03 91 CYS A C 1
ATOM 695 O O . CYS A 1 91 ? -23.995 20.962 10.027 1.00 32.03 91 CYS A O 1
#

pLDDT: mean 74.95, std 19.59, range [32.03, 94.62]

Secondary structure (DSSP, 8-state):
-HHHHHHHHHHHHHHHH-EETTEEGGGSHHHHHHHHHHHHHHHHHHHHHHHHHHHHHTT----TTHHHHHHHHHHHHHTT-SS--S-SS--

InterPro domains:
  IPR009075 Acyl-CoA dehydrogenase/oxidase, C-terminal [PF00441] (1-64)
  IPR036250 Acyl-CoA dehydrogenase-like, C-terminal [SSF47203] (2-62)

Organism: NCBI:txid69279

Sequence (91 aa):
MGAADRLCQEAVSFATNRKQFGKPISEHQLIQAMLADSGTEAFAGRAMVLEAARMFDDGAVPSRAVLKFGWRDLQHRHRIGSGGEVNRVLC